Protein AF-M5CGV7-F1 (afdb_monomer)

Sequence (71 aa):
MSNNMVYNPPPLPEYISRNHNLNVIVGVPKEEEV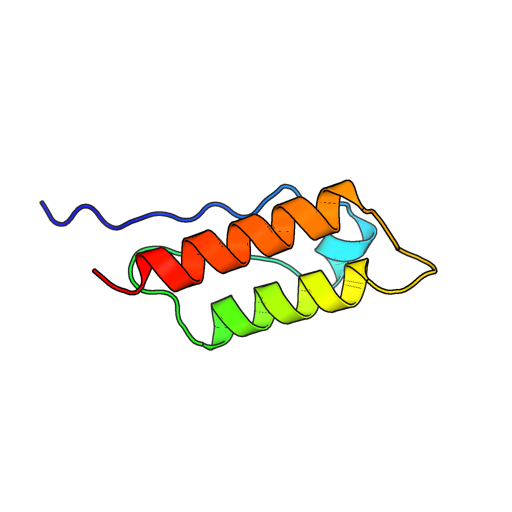KAIHDAIRAVNIPALYDHKLSTQLAQYLFTVQMGGFE

Radius of gyration: 12.42 Å; Cα contacts (8 Å, |Δi|>4): 71; chains: 1; bounding box: 41×26×24 Å

Structure (mmCIF, N/CA/C/O backbone):
da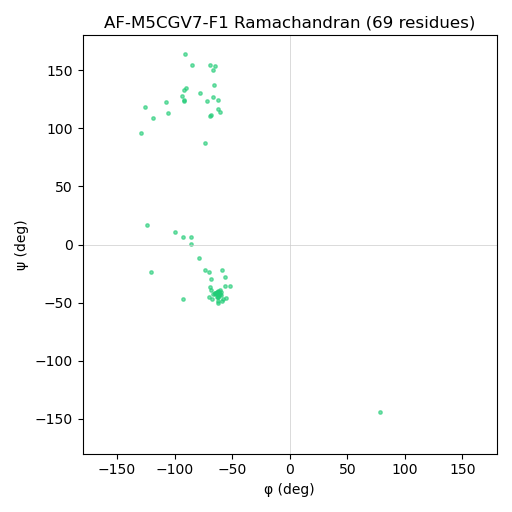ta_AF-M5CGV7-F1
#
_entry.id   AF-M5CGV7-F1
#
loop_
_atom_site.group_PDB
_atom_site.id
_atom_site.type_symbol
_atom_site.label_atom_id
_atom_site.label_alt_id
_atom_site.label_comp_id
_atom_site.label_asym_id
_atom_site.label_entity_id
_atom_site.label_seq_id
_atom_site.pdbx_PDB_ins_code
_atom_site.Cartn_x
_atom_site.Cartn_y
_atom_site.Cartn_z
_atom_site.occupancy
_atom_site.B_iso_or_equiv
_atom_site.auth_seq_id
_atom_site.auth_comp_id
_atom_site.auth_asym_id
_atom_site.auth_atom_id
_atom_site.pdbx_PDB_model_num
ATOM 1 N N . MET A 1 1 ? -25.970 11.343 10.552 1.00 38.19 1 MET A N 1
ATOM 2 C CA . MET A 1 1 ? -25.304 10.199 9.901 1.00 38.19 1 MET A CA 1
ATOM 3 C C . MET A 1 1 ? -23.830 10.537 9.876 1.00 38.19 1 MET A C 1
ATOM 5 O O . MET A 1 1 ? -23.485 11.536 9.261 1.00 38.19 1 MET A O 1
ATOM 9 N N . SER A 1 2 ? -22.999 9.822 10.631 1.00 49.56 2 SER A N 1
ATOM 10 C CA . SER A 1 2 ? -21.551 10.038 10.589 1.00 49.56 2 SER A CA 1
ATOM 11 C C . SER A 1 2 ? -21.071 9.573 9.220 1.00 49.56 2 SER A C 1
ATOM 13 O O . SER A 1 2 ? -21.198 8.393 8.894 1.00 49.56 2 SER A O 1
ATOM 15 N N . ASN A 1 3 ? -20.631 10.507 8.382 1.00 56.66 3 ASN A N 1
ATOM 16 C CA . ASN A 1 3 ? -20.093 10.192 7.069 1.00 56.66 3 ASN A CA 1
ATOM 17 C C . ASN A 1 3 ? -18.706 9.581 7.306 1.00 56.66 3 ASN A C 1
ATOM 19 O O . ASN A 1 3 ? -17.721 10.306 7.397 1.00 56.66 3 ASN A O 1
ATOM 23 N N . ASN A 1 4 ? -18.629 8.263 7.513 1.00 68.19 4 ASN A N 1
ATOM 24 C CA . ASN A 1 4 ? -17.335 7.601 7.637 1.00 68.19 4 ASN A CA 1
ATOM 25 C C . ASN A 1 4 ? -16.577 7.825 6.327 1.00 68.19 4 ASN A C 1
ATOM 27 O O . ASN A 1 4 ? -17.005 7.348 5.276 1.00 68.19 4 ASN A O 1
ATOM 31 N N . MET A 1 5 ? -15.476 8.573 6.392 1.00 76.69 5 MET A N 1
ATOM 32 C CA . MET A 1 5 ? -14.590 8.777 5.253 1.00 76.69 5 MET A CA 1
ATOM 33 C C . MET A 1 5 ? -14.018 7.416 4.856 1.00 76.69 5 MET A C 1
ATOM 35 O O . MET A 1 5 ? -13.488 6.689 5.698 1.00 76.69 5 MET A O 1
ATOM 39 N N . VAL A 1 6 ? -14.198 7.035 3.595 1.00 83.69 6 VAL A N 1
ATOM 40 C CA . VAL A 1 6 ? -13.691 5.774 3.052 1.00 83.69 6 VAL A CA 1
ATOM 41 C C . VAL A 1 6 ? -12.528 6.102 2.132 1.00 83.69 6 VAL A C 1
ATOM 43 O O . VAL A 1 6 ? -12.688 6.855 1.173 1.00 83.69 6 VAL A O 1
ATOM 46 N N . TYR A 1 7 ? -11.366 5.527 2.419 1.00 85.88 7 TYR A N 1
ATOM 47 C CA . TYR A 1 7 ? -10.167 5.672 1.607 1.00 85.88 7 TYR A CA 1
ATOM 48 C C . TYR A 1 7 ? -9.933 4.376 0.844 1.00 85.88 7 TYR A C 1
ATOM 50 O O . TYR A 1 7 ? -9.656 3.325 1.426 1.00 85.88 7 TYR A O 1
ATOM 58 N N . ASN A 1 8 ? -10.074 4.452 -0.478 1.00 86.81 8 ASN A N 1
ATOM 59 C CA . ASN A 1 8 ? -9.820 3.330 -1.367 1.00 86.81 8 ASN A CA 1
ATOM 60 C C . ASN A 1 8 ? -8.361 3.361 -1.840 1.00 86.81 8 ASN A C 1
ATOM 62 O O . ASN A 1 8 ? -7.940 4.369 -2.414 1.00 86.81 8 ASN A O 1
ATOM 66 N N . PRO A 1 9 ? -7.596 2.277 -1.636 1.00 86.75 9 PRO A N 1
ATOM 67 C CA . PRO A 1 9 ? -6.213 2.224 -2.075 1.00 86.75 9 PRO A CA 1
ATOM 68 C C . PRO A 1 9 ? -6.118 2.244 -3.607 1.00 86.75 9 PRO A C 1
ATOM 70 O O . PRO A 1 9 ? -7.018 1.750 -4.296 1.00 86.75 9 PRO A O 1
ATOM 73 N N . PRO A 1 10 ? -5.026 2.796 -4.165 1.00 86.00 10 PRO A N 1
ATOM 74 C CA . PRO A 1 10 ? -4.788 2.748 -5.598 1.00 86.00 10 PRO A CA 1
ATOM 75 C C . PRO A 1 10 ? -4.576 1.298 -6.063 1.00 86.00 10 PRO A C 1
ATOM 77 O O . PRO A 1 10 ? -4.105 0.462 -5.288 1.00 86.00 10 PRO A O 1
ATOM 80 N N . PRO A 1 11 ? -4.882 0.985 -7.335 1.00 82.94 11 PRO A N 1
ATOM 81 C CA . PRO A 1 11 ? -4.613 -0.332 -7.889 1.00 82.94 11 PRO A CA 1
ATOM 82 C C . PRO A 1 11 ? -3.107 -0.601 -7.865 1.00 82.94 11 PRO A C 1
ATOM 84 O O . PRO A 1 11 ? -2.324 0.094 -8.513 1.00 82.94 11 PRO A O 1
ATOM 87 N N . LEU A 1 12 ? -2.715 -1.614 -7.099 1.00 84.12 12 LEU A N 1
ATOM 88 C CA . LEU A 1 12 ? -1.333 -2.049 -6.978 1.00 84.12 12 LEU A CA 1
ATOM 89 C C . LEU A 1 12 ? -1.038 -3.126 -8.038 1.00 84.12 12 LEU A C 1
ATOM 91 O O . LEU A 1 12 ? -1.838 -4.051 -8.220 1.00 84.12 12 LEU A O 1
ATOM 95 N N . PRO A 1 13 ? 0.101 -3.045 -8.741 1.00 82.81 13 PRO A N 1
ATOM 96 C CA . PRO A 1 13 ? 0.500 -4.073 -9.691 1.00 82.81 13 PRO A CA 1
ATOM 97 C C . PRO A 1 13 ? 0.868 -5.375 -8.966 1.00 82.81 13 PRO A C 1
ATOM 99 O O . PRO A 1 13 ? 1.287 -5.357 -7.808 1.00 82.81 13 PRO A O 1
ATOM 102 N N . GLU A 1 14 ? 0.744 -6.514 -9.655 1.00 81.75 14 GLU A N 1
ATOM 103 C CA . GLU A 1 14 ? 0.893 -7.854 -9.056 1.00 81.75 14 GLU A CA 1
ATOM 104 C C . GLU A 1 14 ? 2.190 -8.055 -8.263 1.00 81.75 14 GLU A C 1
ATOM 106 O O . GLU A 1 14 ? 2.184 -8.734 -7.237 1.00 81.75 14 GLU A O 1
ATOM 111 N N . TYR A 1 15 ? 3.297 -7.453 -8.704 1.00 78.38 15 TYR A N 1
ATOM 112 C CA . TYR A 1 15 ? 4.592 -7.582 -8.035 1.00 78.38 15 TYR A CA 1
ATOM 113 C C . TYR A 1 15 ? 4.659 -6.859 -6.678 1.00 78.38 15 TYR A C 1
ATOM 115 O O . TYR A 1 15 ? 5.457 -7.255 -5.834 1.00 78.38 15 TYR A O 1
ATOM 123 N N . ILE A 1 16 ? 3.817 -5.844 -6.445 1.00 80.69 16 ILE A N 1
ATOM 124 C CA . ILE A 1 16 ? 3.668 -5.170 -5.144 1.00 80.69 16 ILE A CA 1
ATOM 125 C C . ILE A 1 16 ? 2.547 -5.822 -4.340 1.00 80.69 16 ILE A C 1
ATOM 127 O O . ILE A 1 16 ? 2.761 -6.177 -3.185 1.00 80.69 16 ILE A O 1
ATOM 131 N N . SER A 1 17 ? 1.388 -6.057 -4.965 1.00 82.31 17 SER A N 1
ATOM 132 C CA . SER A 1 17 ? 0.204 -6.657 -4.330 1.00 82.31 17 SER A CA 1
ATOM 133 C C . SER A 1 17 ? 0.454 -8.041 -3.739 1.00 82.31 17 SER A C 1
ATOM 135 O O . SER A 1 17 ? -0.299 -8.471 -2.877 1.00 82.31 17 SER A O 1
ATOM 137 N N . ARG A 1 18 ? 1.489 -8.758 -4.193 1.00 79.31 18 ARG A N 1
ATOM 138 C CA . ARG A 1 18 ? 1.878 -10.060 -3.634 1.00 79.31 18 ARG A CA 1
ATOM 139 C C . ARG A 1 18 ? 2.442 -9.960 -2.211 1.00 79.31 18 ARG A C 1
ATOM 141 O O . ARG A 1 18 ? 2.321 -10.914 -1.448 1.00 79.31 18 ARG A O 1
ATOM 148 N N . ASN A 1 19 ? 3.080 -8.841 -1.870 1.00 79.19 19 ASN A N 1
ATOM 149 C CA . ASN A 1 19 ? 3.796 -8.655 -0.603 1.00 79.19 19 ASN A CA 1
ATOM 150 C C . ASN A 1 19 ? 3.259 -7.483 0.230 1.00 79.19 19 ASN A C 1
ATOM 152 O O . ASN A 1 19 ? 3.411 -7.490 1.448 1.00 79.19 19 ASN A O 1
ATOM 156 N N . HIS A 1 20 ? 2.615 -6.507 -0.410 1.00 80.25 20 HIS A N 1
ATOM 157 C CA . HIS A 1 20 ? 2.052 -5.318 0.216 1.00 80.25 20 HIS A CA 1
ATOM 158 C C . HIS A 1 20 ? 0.599 -5.166 -0.237 1.00 80.25 20 HIS A C 1
ATOM 160 O O . HIS A 1 20 ? 0.315 -4.620 -1.303 1.00 80.25 20 HIS A O 1
ATOM 166 N N . ASN A 1 21 ? -0.331 -5.661 0.575 1.00 79.50 21 ASN A N 1
ATOM 167 C CA . ASN A 1 21 ? -1.754 -5.410 0.385 1.00 79.50 21 ASN A CA 1
ATOM 168 C C . ASN A 1 21 ? -2.158 -4.172 1.179 1.00 79.50 21 ASN A C 1
ATOM 170 O O . ASN A 1 21 ? -1.988 -4.126 2.395 1.00 79.50 21 ASN A O 1
ATOM 174 N N . LEU A 1 22 ? -2.723 -3.185 0.486 1.00 85.50 22 LEU A N 1
ATOM 175 C CA . LEU A 1 22 ? -3.390 -2.058 1.124 1.00 85.50 22 LEU A CA 1
ATOM 176 C C . LEU A 1 22 ? -4.872 -2.375 1.239 1.00 85.50 22 LEU A C 1
ATOM 178 O O . LEU A 1 22 ? -5.502 -2.756 0.249 1.00 85.50 22 LEU A O 1
ATOM 182 N N . ASN A 1 23 ? -5.411 -2.237 2.445 1.00 83.88 23 ASN A N 1
ATOM 183 C CA . ASN A 1 23 ? -6.826 -2.436 2.687 1.00 83.88 23 ASN A CA 1
ATOM 184 C C . ASN A 1 23 ? -7.592 -1.114 2.538 1.00 83.88 23 ASN A C 1
ATOM 186 O O . ASN A 1 23 ? -7.012 -0.025 2.515 1.00 83.88 23 ASN A O 1
ATOM 190 N N . VAL A 1 24 ? -8.913 -1.217 2.401 1.00 85.50 24 VAL A N 1
ATOM 191 C CA . VAL A 1 24 ? -9.791 -0.044 2.440 1.00 85.50 24 VAL A CA 1
ATOM 192 C C . VAL A 1 24 ? -9.849 0.467 3.876 1.00 85.50 24 VAL A C 1
ATOM 194 O O . VAL A 1 24 ? -10.234 -0.272 4.784 1.00 85.50 24 VAL A O 1
ATOM 197 N N . ILE A 1 25 ? -9.503 1.737 4.070 1.00 87.69 25 ILE A N 1
ATOM 198 C CA . ILE A 1 25 ? -9.557 2.386 5.382 1.00 87.69 25 ILE A CA 1
ATOM 199 C C . ILE A 1 25 ? -10.921 3.051 5.526 1.00 87.69 25 ILE A C 1
ATOM 201 O O . ILE A 1 25 ? -11.382 3.745 4.620 1.00 87.69 25 ILE A O 1
ATOM 205 N N . VAL A 1 26 ? -11.573 2.841 6.668 1.00 85.31 26 VAL A N 1
ATOM 206 C CA . VAL A 1 26 ? -12.900 3.390 6.957 1.00 85.31 26 VAL A CA 1
ATOM 207 C C . VAL A 1 26 ? -12.845 4.171 8.269 1.00 85.31 26 VAL A C 1
ATOM 209 O O . VAL A 1 26 ? -12.599 3.592 9.325 1.00 85.31 26 VAL A O 1
ATOM 212 N N . GLY A 1 27 ? -13.122 5.473 8.208 1.00 82.69 27 GLY A N 1
ATOM 213 C CA . GLY A 1 27 ? -13.010 6.385 9.345 1.00 82.69 27 GLY A CA 1
ATOM 214 C C . GLY A 1 27 ? -11.561 6.795 9.616 1.00 82.69 27 GLY A C 1
ATOM 215 O O . GLY A 1 27 ? -10.779 6.976 8.685 1.00 82.69 27 GLY A O 1
ATOM 216 N N . VAL A 1 28 ? -11.209 6.957 10.892 1.00 83.31 28 VAL A N 1
ATOM 217 C CA . VAL A 1 28 ? -9.866 7.393 11.299 1.00 83.31 28 VAL A CA 1
ATOM 218 C C . VAL A 1 28 ? -8.835 6.313 10.943 1.00 83.31 28 VAL A C 1
ATOM 220 O O . VAL A 1 28 ? -9.004 5.154 11.341 1.00 83.31 28 VAL A O 1
ATOM 223 N N . PRO A 1 29 ? -7.760 6.659 10.214 1.00 84.88 29 PRO A N 1
ATOM 224 C CA . PRO A 1 29 ? -6.718 5.703 9.881 1.00 84.88 29 PRO A CA 1
ATOM 225 C C . PRO A 1 29 ? -5.969 5.240 11.125 1.00 84.88 29 PRO A C 1
ATOM 227 O O . PRO A 1 29 ? -5.592 6.030 11.988 1.00 84.88 29 PRO A O 1
ATOM 230 N N . LYS A 1 30 ? -5.709 3.937 11.192 1.00 86.75 30 LYS A N 1
ATOM 231 C CA . LYS A 1 30 ? -4.859 3.352 12.228 1.00 86.75 30 LYS A CA 1
ATOM 232 C C . LYS A 1 30 ? -3.394 3.429 11.821 1.00 86.75 30 LYS A C 1
ATOM 234 O O . LYS A 1 30 ? -3.068 3.390 10.635 1.00 86.75 30 LYS A O 1
ATOM 239 N N . GLU A 1 31 ? -2.503 3.437 12.806 1.00 86.12 31 GLU A N 1
ATOM 240 C CA . GLU A 1 31 ? -1.056 3.413 12.563 1.00 86.12 31 GLU A CA 1
ATOM 241 C C . GLU A 1 31 ? -0.619 2.214 11.707 1.00 86.12 31 GLU A C 1
ATOM 243 O O . GLU A 1 31 ? 0.262 2.354 10.862 1.00 86.12 31 GLU A O 1
ATOM 248 N N . GLU A 1 32 ? -1.257 1.050 11.873 1.00 87.31 32 GLU A N 1
ATOM 249 C CA . GLU A 1 32 ? -0.987 -0.151 11.067 1.00 87.31 32 GLU A CA 1
ATOM 250 C C . GLU A 1 32 ? -1.277 0.064 9.570 1.00 87.31 32 GLU A C 1
ATOM 252 O O . GLU A 1 32 ? -0.468 -0.318 8.724 1.00 87.31 32 GLU A O 1
ATOM 257 N N . GLU A 1 33 ? -2.373 0.755 9.250 1.00 87.94 33 GLU A N 1
ATOM 258 C CA . GLU A 1 33 ? -2.785 1.061 7.879 1.00 87.94 33 GLU A CA 1
ATOM 259 C C . GLU A 1 33 ? -1.833 2.084 7.249 1.00 87.94 33 GLU A C 1
ATOM 261 O O . GLU A 1 33 ? -1.338 1.897 6.138 1.00 87.94 33 GLU A O 1
ATOM 266 N N . VAL A 1 34 ? -1.487 3.139 7.994 1.00 87.88 34 VAL A N 1
ATOM 267 C CA . VAL A 1 34 ? -0.518 4.155 7.550 1.00 87.88 34 VAL A CA 1
ATOM 268 C C . VAL A 1 34 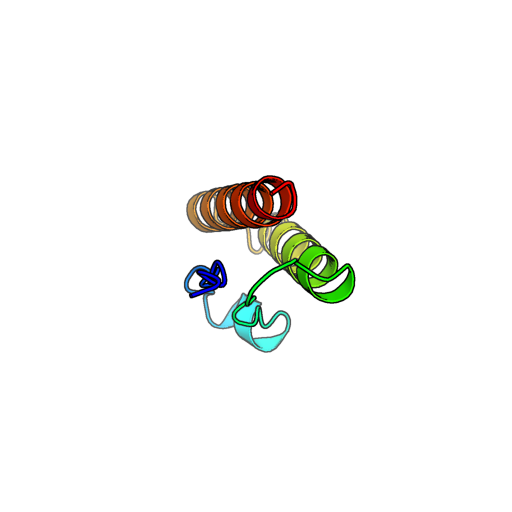? 0.861 3.527 7.324 1.00 87.88 34 VAL A C 1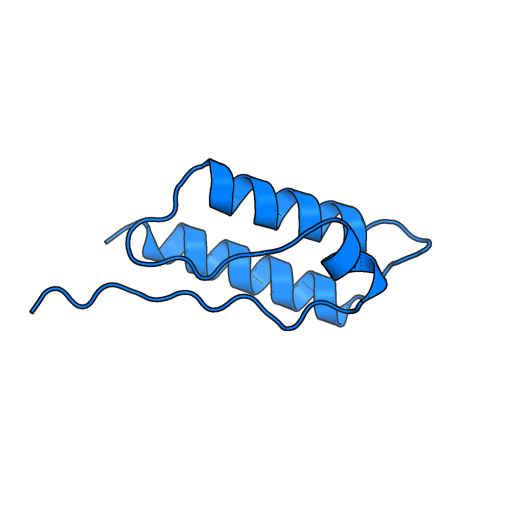
ATOM 270 O O . VAL A 1 34 ? 1.527 3.815 6.324 1.00 87.88 34 VAL A O 1
ATOM 273 N N . LYS A 1 35 ? 1.277 2.609 8.204 1.0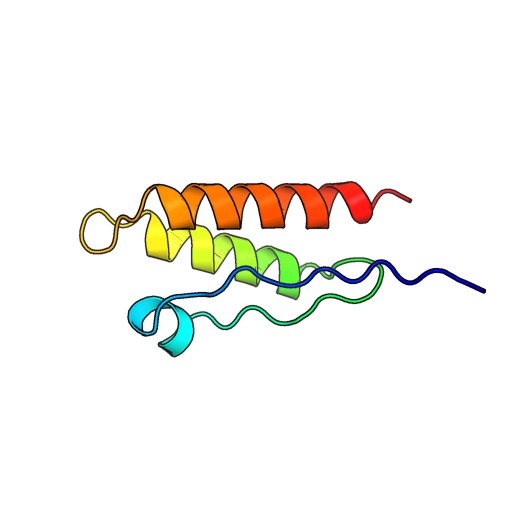0 89.44 35 LYS A N 1
ATOM 274 C CA . LYS A 1 35 ? 2.528 1.856 8.068 1.00 89.44 35 LYS A CA 1
ATOM 275 C C . LYS A 1 35 ? 2.531 0.976 6.820 1.00 89.44 35 LYS A C 1
ATOM 277 O O . LYS A 1 35 ? 3.551 0.942 6.134 1.00 89.44 35 LYS A O 1
ATOM 282 N N . ALA A 1 36 ? 1.420 0.317 6.493 1.00 88.81 36 ALA A N 1
ATOM 283 C CA . ALA A 1 36 ? 1.300 -0.479 5.273 1.00 88.81 36 ALA A CA 1
ATOM 284 C C . ALA A 1 36 ? 1.466 0.381 4.007 1.00 88.81 36 ALA A C 1
ATOM 286 O O . ALA A 1 36 ? 2.179 -0.014 3.082 1.00 88.81 36 ALA A O 1
ATOM 287 N N . ILE A 1 37 ? 0.892 1.592 3.987 1.00 89.56 37 ILE A N 1
ATOM 288 C CA . ILE A 1 37 ? 1.054 2.538 2.869 1.00 89.56 37 ILE A CA 1
ATOM 289 C C . ILE A 1 37 ? 2.519 2.964 2.722 1.00 89.56 37 ILE A C 1
ATOM 291 O O . ILE A 1 37 ? 3.055 2.954 1.614 1.00 89.56 37 ILE A O 1
ATOM 295 N N . HIS A 1 38 ? 3.198 3.290 3.825 1.00 90.12 38 HIS A N 1
ATOM 296 C CA . HIS A 1 38 ? 4.627 3.622 3.800 1.00 90.12 38 HIS A CA 1
ATOM 297 C C . HIS A 1 38 ? 5.498 2.478 3.277 1.00 90.12 38 HIS A C 1
ATOM 299 O O . HIS A 1 38 ? 6.454 2.716 2.535 1.00 90.12 38 HIS A O 1
ATOM 305 N N . ASP A 1 39 ? 5.172 1.246 3.655 1.00 89.50 39 ASP A N 1
ATOM 306 C CA . ASP A 1 39 ? 5.890 0.054 3.221 1.00 89.50 39 ASP A CA 1
ATOM 307 C C . ASP A 1 39 ? 5.714 -0.181 1.710 1.00 89.50 39 ASP A C 1
ATOM 309 O O . ASP A 1 39 ? 6.697 -0.385 0.995 1.00 89.50 39 ASP A O 1
ATOM 313 N N . ALA A 1 40 ? 4.491 -0.002 1.194 1.00 88.06 40 ALA A N 1
ATOM 314 C CA . ALA A 1 40 ? 4.209 -0.040 -0.240 1.00 88.06 40 ALA A CA 1
ATOM 315 C C . ALA A 1 40 ? 4.970 1.055 -1.011 1.00 88.06 40 ALA A C 1
ATOM 317 O O . ALA A 1 40 ? 5.571 0.769 -2.046 1.00 88.06 40 ALA A O 1
ATOM 318 N N . ILE A 1 41 ? 5.014 2.292 -0.491 1.00 88.31 41 ILE A N 1
ATOM 319 C CA . ILE A 1 41 ? 5.795 3.396 -1.084 1.00 88.31 41 ILE A CA 1
ATOM 320 C C . ILE A 1 41 ? 7.284 3.039 -1.137 1.00 88.31 41 ILE A C 1
ATOM 322 O O . ILE A 1 41 ? 7.954 3.288 -2.138 1.00 88.31 41 ILE A O 1
ATOM 326 N N . ARG A 1 42 ? 7.824 2.447 -0.067 1.00 86.81 42 ARG A N 1
ATOM 327 C CA . ARG A 1 42 ? 9.228 2.028 -0.028 1.00 86.81 42 ARG A CA 1
ATOM 328 C C . ARG A 1 42 ? 9.512 0.940 -1.062 1.00 86.81 42 ARG A C 1
ATOM 330 O O . ARG A 1 42 ? 10.540 1.025 -1.728 1.00 86.81 42 ARG A O 1
ATOM 337 N N . ALA A 1 43 ? 8.614 -0.030 -1.226 1.00 85.44 43 ALA A N 1
ATOM 338 C CA . ALA A 1 43 ? 8.768 -1.110 -2.196 1.00 85.44 43 ALA A CA 1
ATOM 339 C C . ALA A 1 43 ? 8.821 -0.596 -3.646 1.00 85.44 43 ALA A C 1
ATOM 341 O O . ALA A 1 43 ? 9.660 -1.040 -4.428 1.00 85.44 43 ALA A O 1
ATOM 342 N N . VAL A 1 44 ? 7.989 0.395 -3.988 1.00 85.31 44 VAL A N 1
ATOM 343 C CA . VAL A 1 44 ? 7.973 1.008 -5.332 1.00 85.31 44 VAL A CA 1
ATOM 344 C C . VAL A 1 44 ? 9.088 2.023 -5.552 1.00 85.31 44 VAL A C 1
ATOM 346 O O . VAL A 1 44 ? 9.302 2.456 -6.675 1.00 85.31 44 VAL A O 1
ATOM 349 N N . ASN A 1 45 ? 9.802 2.432 -4.502 1.00 83.62 45 ASN A N 1
ATOM 350 C CA . ASN A 1 45 ? 10.936 3.350 -4.612 1.00 83.62 45 ASN A CA 1
ATOM 351 C C . ASN A 1 45 ? 12.282 2.612 -4.756 1.00 83.62 45 ASN A C 1
ATOM 353 O O . ASN A 1 45 ? 13.348 3.225 -4.739 1.00 83.62 45 ASN A O 1
ATOM 357 N N . ILE A 1 46 ? 12.257 1.282 -4.891 1.00 83.94 46 ILE A N 1
ATOM 358 C CA . ILE A 1 46 ? 13.451 0.496 -5.207 1.00 83.94 46 ILE A CA 1
ATOM 359 C C . ILE A 1 46 ? 13.741 0.646 -6.706 1.00 83.94 46 ILE A C 1
ATOM 361 O O . ILE A 1 46 ? 12.843 0.399 -7.506 1.00 83.94 46 ILE A O 1
ATOM 365 N N . PRO A 1 47 ? 14.977 0.972 -7.127 1.00 79.38 47 PRO A N 1
ATOM 366 C CA . PRO A 1 47 ? 15.304 1.242 -8.533 1.00 79.38 47 PRO A CA 1
ATOM 367 C C . PRO A 1 47 ? 14.949 0.097 -9.495 1.00 79.38 47 PRO A C 1
ATOM 369 O O . PRO A 1 47 ? 14.641 0.349 -10.653 1.00 79.38 47 PRO A O 1
ATOM 372 N N . ALA A 1 48 ? 14.941 -1.153 -9.020 1.00 78.75 48 ALA A N 1
ATOM 373 C CA . ALA A 1 48 ? 14.542 -2.322 -9.807 1.00 78.75 48 ALA A CA 1
ATOM 374 C C . ALA A 1 48 ? 13.023 -2.430 -10.061 1.00 78.75 48 ALA A C 1
ATOM 376 O O . ALA A 1 48 ? 12.613 -3.113 -10.994 1.00 78.75 48 ALA A O 1
ATOM 377 N N . LEU A 1 49 ? 12.199 -1.786 -9.231 1.00 75.75 49 LEU A N 1
ATOM 378 C CA . LEU A 1 49 ? 10.730 -1.820 -9.269 1.00 75.75 49 LEU A CA 1
ATOM 379 C C . LEU A 1 49 ? 10.135 -0.406 -9.372 1.00 75.75 49 LEU A C 1
ATOM 381 O O . LEU A 1 49 ? 8.956 -0.208 -9.069 1.00 75.75 49 LEU A O 1
ATOM 385 N N . TYR A 1 50 ? 10.963 0.573 -9.757 1.00 80.94 50 TYR A N 1
ATOM 386 C CA . TYR A 1 50 ? 10.601 1.980 -9.708 1.00 80.94 50 TYR A CA 1
ATOM 387 C C . TYR A 1 50 ? 9.536 2.308 -10.743 1.00 80.94 50 TYR A C 1
ATOM 389 O O . TYR A 1 50 ? 9.802 2.339 -11.944 1.00 80.94 50 TYR A O 1
ATOM 397 N N . ASP A 1 51 ? 8.340 2.608 -10.248 1.00 83.88 51 ASP A N 1
ATOM 398 C CA . ASP A 1 51 ? 7.242 3.126 -11.046 1.00 83.88 51 ASP A CA 1
ATOM 399 C C . ASP A 1 51 ? 6.848 4.506 -10.515 1.00 83.88 51 ASP A C 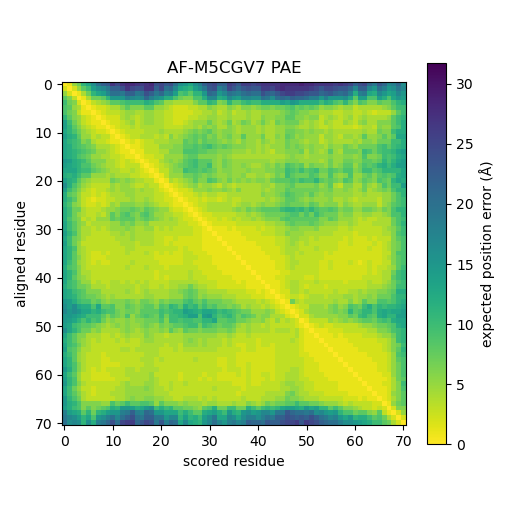1
ATOM 401 O O . ASP A 1 51 ? 6.303 4.659 -9.416 1.00 83.88 51 ASP A O 1
ATOM 405 N N . HIS A 1 52 ? 7.169 5.536 -11.300 1.00 84.44 52 HIS A N 1
ATOM 406 C CA . HIS A 1 52 ? 6.933 6.927 -10.923 1.00 84.44 52 HIS A CA 1
ATOM 407 C C . HIS A 1 52 ? 5.446 7.205 -10.676 1.00 84.44 52 HIS A C 1
ATOM 409 O O . HIS A 1 52 ? 5.089 7.880 -9.712 1.00 84.44 52 HIS A O 1
ATOM 415 N N . LYS A 1 53 ? 4.570 6.643 -11.516 1.00 86.81 53 LYS A N 1
ATOM 416 C CA . LYS A 1 53 ? 3.125 6.863 -11.441 1.00 86.81 53 LYS A CA 1
ATOM 417 C C . LYS A 1 53 ? 2.550 6.248 -10.167 1.00 86.81 53 LYS A C 1
ATOM 419 O O . LYS A 1 53 ? 1.817 6.917 -9.442 1.00 86.81 53 LYS A O 1
ATOM 424 N N . LEU A 1 54 ? 2.918 5.008 -9.867 1.00 86.62 54 LEU A N 1
ATOM 425 C CA . LEU A 1 54 ? 2.489 4.295 -8.673 1.00 86.62 54 LEU A CA 1
ATOM 426 C C . LEU A 1 54 ? 3.014 4.959 -7.398 1.00 86.62 54 LEU A C 1
ATOM 428 O O . LEU A 1 54 ? 2.260 5.116 -6.441 1.00 86.62 54 LEU A O 1
ATOM 432 N N . SER A 1 55 ? 4.274 5.401 -7.401 1.00 87.31 55 SER A N 1
ATOM 433 C CA . SER A 1 55 ? 4.868 6.152 -6.291 1.00 87.31 55 SER A CA 1
ATOM 434 C C . SER A 1 55 ? 4.085 7.435 -5.995 1.00 87.31 55 SER A C 1
ATOM 436 O O . SER A 1 55 ? 3.702 7.676 -4.849 1.00 87.31 55 SER A O 1
ATOM 438 N N . THR A 1 56 ? 3.739 8.213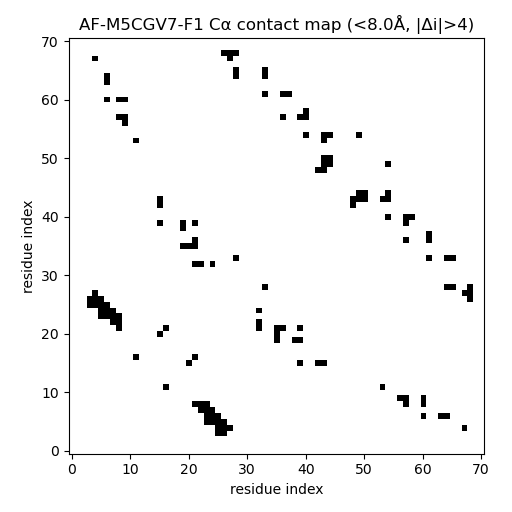 -7.027 1.00 89.69 56 THR A N 1
ATOM 439 C CA .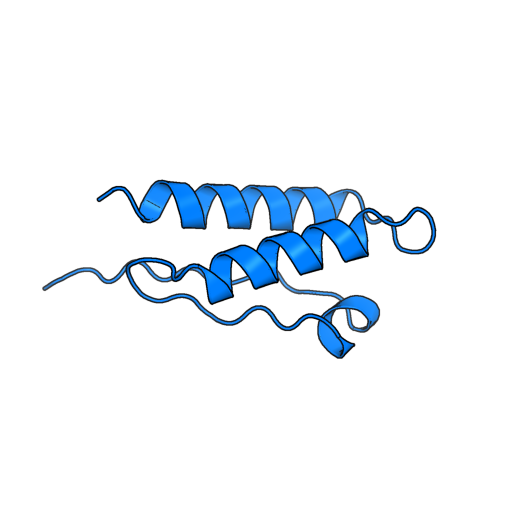 THR A 1 56 ? 2.886 9.399 -6.873 1.00 89.69 56 THR A CA 1
ATOM 440 C C . THR A 1 56 ? 1.491 9.047 -6.356 1.00 89.69 56 THR A C 1
ATOM 442 O O . THR A 1 56 ? 1.017 9.701 -5.430 1.00 89.69 56 THR A O 1
ATOM 445 N N . GLN A 1 57 ? 0.842 8.008 -6.894 1.00 90.44 57 GLN A N 1
ATOM 446 C CA . GLN A 1 57 ? -0.493 7.592 -6.443 1.00 90.44 57 GLN A CA 1
ATOM 447 C C . GLN A 1 57 ? -0.501 7.155 -4.974 1.00 90.44 57 GLN A C 1
ATOM 449 O O . GLN A 1 57 ? -1.405 7.524 -4.227 1.00 90.44 57 GLN A O 1
ATOM 454 N N . LEU A 1 58 ? 0.512 6.403 -4.542 1.00 89.69 58 LEU A N 1
ATOM 455 C CA . LEU A 1 58 ? 0.652 5.973 -3.153 1.00 89.69 58 LEU A CA 1
ATOM 456 C C . LEU A 1 58 ? 0.961 7.146 -2.215 1.00 89.69 58 LEU A C 1
ATOM 458 O O . LEU A 1 58 ? 0.405 7.207 -1.121 1.00 89.69 58 LEU A O 1
ATOM 462 N N . ALA A 1 59 ? 1.790 8.101 -2.643 1.00 90.19 59 ALA A N 1
ATOM 463 C CA . ALA A 1 59 ? 2.065 9.317 -1.878 1.00 90.19 59 ALA A CA 1
ATOM 464 C C . ALA A 1 59 ? 0.816 10.202 -1.727 1.00 90.19 59 ALA A C 1
ATOM 466 O O . ALA A 1 59 ? 0.547 10.706 -0.637 1.00 90.19 59 ALA A O 1
ATOM 467 N N . GLN A 1 60 ? 0.024 10.353 -2.794 1.00 90.00 60 GLN A N 1
ATOM 468 C CA . GLN A 1 60 ? -1.267 11.042 -2.737 1.00 90.00 60 GLN A CA 1
ATOM 469 C C . GLN A 1 60 ? -2.239 10.325 -1.799 1.00 90.00 60 GLN A C 1
ATOM 471 O O . GLN A 1 60 ? -2.853 10.975 -0.959 1.00 90.00 60 GLN A O 1
ATOM 476 N N . TYR A 1 61 ? -2.332 8.994 -1.892 1.00 89.69 61 TYR A N 1
ATOM 477 C CA . TYR A 1 61 ? -3.171 8.191 -1.005 1.00 89.69 61 TYR A CA 1
ATOM 478 C C . TYR A 1 61 ? -2.775 8.371 0.463 1.00 89.69 61 TYR A C 1
ATOM 480 O O . TYR A 1 61 ? -3.626 8.681 1.291 1.00 89.69 61 TYR A O 1
ATOM 488 N N . LEU A 1 62 ? -1.479 8.270 0.777 1.00 90.00 62 LEU A N 1
ATOM 489 C CA . LEU A 1 62 ? -0.947 8.505 2.119 1.00 90.00 62 LEU A CA 1
ATOM 490 C C . LEU A 1 62 ? -1.333 9.889 2.647 1.00 90.00 62 LEU A C 1
ATOM 492 O O . LEU A 1 62 ? -1.767 10.013 3.789 1.00 90.00 62 LEU A O 1
ATOM 496 N N . PHE A 1 63 ? -1.177 10.920 1.815 1.00 88.12 63 PHE A N 1
ATOM 497 C CA . PHE A 1 63 ? -1.521 12.284 2.185 1.00 88.12 63 PHE A CA 1
ATOM 498 C C . PHE A 1 63 ? -3.016 12.420 2.482 1.00 88.12 63 PHE A C 1
ATOM 500 O O . PHE A 1 63 ? -3.378 12.941 3.529 1.00 88.12 63 PHE A O 1
ATOM 507 N N . THR A 1 64 ? -3.889 11.908 1.612 1.00 86.50 64 THR A N 1
ATOM 508 C CA . THR A 1 64 ? -5.344 11.946 1.819 1.00 86.50 64 THR A CA 1
ATOM 509 C C . THR A 1 64 ? -5.762 11.201 3.086 1.00 86.50 64 THR A C 1
ATOM 511 O O . THR A 1 64 ? -6.574 11.719 3.847 1.00 86.50 64 THR A O 1
ATOM 514 N N . VAL A 1 65 ? -5.173 10.031 3.339 1.00 86.94 65 VAL A N 1
ATOM 515 C CA . VAL A 1 65 ? -5.424 9.231 4.543 1.00 86.94 65 VAL A CA 1
ATOM 516 C C . VAL A 1 65 ? -4.996 9.994 5.798 1.00 86.94 65 VAL A C 1
ATOM 518 O O . VAL A 1 65 ? -5.790 10.125 6.722 1.00 86.94 65 VAL A O 1
ATOM 521 N N . GLN A 1 66 ? -3.777 10.542 5.834 1.00 85.69 66 GLN A N 1
ATOM 522 C CA . GLN A 1 66 ? -3.293 11.302 6.992 1.00 85.69 66 GLN A CA 1
ATOM 523 C C . GLN A 1 66 ? -4.099 12.582 7.221 1.00 85.69 66 GLN A C 1
ATOM 525 O O . GLN A 1 66 ? -4.448 12.879 8.356 1.00 85.69 66 GLN A O 1
ATOM 530 N N . MET A 1 67 ? -4.422 13.318 6.157 1.00 81.50 67 MET A N 1
ATOM 531 C CA . MET A 1 67 ? -5.155 14.583 6.241 1.00 81.50 67 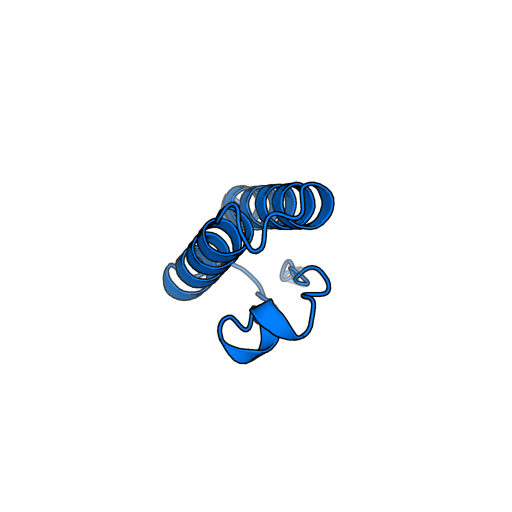MET A CA 1
ATOM 532 C C . MET A 1 67 ? -6.612 14.398 6.658 1.00 81.50 67 MET A C 1
ATOM 534 O O . MET A 1 67 ? -7.130 15.214 7.408 1.00 81.50 67 MET A O 1
ATOM 538 N N . GLY A 1 68 ? -7.278 13.337 6.210 1.00 70.00 68 GLY A N 1
ATOM 539 C CA . GLY A 1 68 ? -8.653 13.055 6.618 1.00 70.00 68 GLY A CA 1
ATOM 540 C C . GLY A 1 68 ? -8.767 12.273 7.935 1.00 70.00 68 GLY A C 1
ATOM 541 O O . GLY A 1 68 ? -9.858 11.881 8.335 1.00 70.00 68 GLY A O 1
ATOM 542 N N . GLY A 1 69 ? -7.645 12.058 8.633 1.00 57.72 69 GLY A N 1
ATOM 543 C CA . GLY A 1 69 ? -7.620 11.713 10.055 1.00 57.72 69 GLY A CA 1
ATOM 544 C C . GLY A 1 69 ? -7.664 12.932 10.991 1.00 57.72 69 GLY A C 1
ATOM 545 O O . GLY A 1 69 ? -7.612 12.741 12.202 1.00 57.72 69 GLY A O 1
ATOM 546 N N . PHE A 1 70 ? -7.724 14.160 10.451 1.00 46.62 70 PHE A N 1
ATOM 547 C CA . PHE A 1 70 ? -7.756 15.417 11.218 1.00 46.62 70 PHE A CA 1
ATOM 548 C C . PHE A 1 70 ? -9.157 16.041 11.383 1.00 46.62 70 PHE A C 1
ATOM 550 O O . PHE A 1 70 ? -9.236 17.183 11.837 1.00 46.62 70 PHE A O 1
ATOM 557 N N . GLU A 1 71 ? -10.246 15.338 11.046 1.00 43.97 71 GLU A N 1
ATOM 558 C CA . GLU A 1 71 ? -11.625 15.805 11.314 1.00 43.97 71 GLU A CA 1
ATOM 559 C C . GLU A 1 71 ? -12.246 15.185 12.573 1.00 43.97 71 GLU A C 1
ATOM 561 O O . GLU A 1 71 ? -12.114 13.955 12.772 1.00 43.97 71 GLU A O 1
#

pLDDT: mean 81.61, std 11.06, range [38.19, 90.44]

Foldseek 3Di:
DPPFDKQDADDDDPVLCVPQDQDIDTHQDDPVNLVSLVVSLVVCVDPVNPDPVNNVRSVVSSCVNVVRNPD

Mean predicted aligned error: 6.04 Å

Organism: Thanatephorus cucumeris (strain AG1-IB / isolate 7/3/14) (NCBI:txid1108050)

Solvent-accessible surface area (backbone atoms only — not comparable to full-atom values): 4338 Å² total; per-residue (Å²): 130,86,80,64,52,71,46,76,61,75,91,64,56,69,89,47,44,74,82,44,72,74,66,73,42,70,42,68,67,48,72,69,58,56,49,44,49,53,51,44,42,54,58,30,66,35,84,94,54,56,38,72,68,59,38,50,51,47,51,51,49,49,49,53,49,60,59,62,48,74,118

Secondary structure (DSSP, 8-state):
-----EEPPPPPPHHHHTT-PPPPEESSPPHHHHHHHHHHHHHHTSGGG--HHHHHHHHHHHHHHHHTT--